Protein AF-A0A7W8HGW0-F1 (afdb_monomer_lite)

Secondary structure (DSSP, 8-state):
----TTHHHHHHHHHHHHHHHHHHHHHHHHHHHHHS-TTT--TTSS-GGG-HHHHHHHHHHHHHHHHHHHHHHHHHHHHHT---HHHHS-HHHHHHHHHHHHT-

Sequence (104 aa):
MNKPIGDRKVGRILMQVLWPAFLMSIVAEGVFFSMIDPQELDVVGLHLADSREAAYTIGFFVFWGLFTISSGLTYLLAHGGQPPAELLQTPEDRKHQDKALIGR

Radius of gyration: 24.01 Å; chains: 1; bounding box: 54×29×71 Å

Foldseek 3Di:
DDDPPPPVVVVVLCCVQLVVLLVVLVVVLVVVCVVDPLCPCCPPVPPCVVPPVVSSVVSSVVSSVVSSVVSVVVVCVVPVPDDDVVVVPDVVNVVVVVVVVVVD

Structure (mmCIF, N/CA/C/O backbone):
data_AF-A0A7W8HGW0-F1
#
_entry.id   AF-A0A7W8HGW0-F1
#
loop_
_atom_site.group_PDB
_atom_site.id
_atom_site.type_symbol
_atom_site.label_atom_id
_atom_site.label_alt_id
_atom_site.label_comp_id
_atom_site.label_asym_id
_atom_site.label_entity_id
_atom_site.label_seq_id
_atom_site.pdbx_PDB_ins_code
_atom_site.Cartn_x
_atom_site.Cartn_y
_atom_site.Cartn_z
_atom_site.occupancy
_atom_site.B_iso_or_equiv
_atom_site.auth_seq_id
_atom_site.auth_comp_id
_atom_site.auth_asym_id
_atom_site.auth_atom_id
_atom_site.pdbx_PDB_model_num
ATOM 1 N N . MET A 1 1 ? -36.524 3.113 5.332 1.00 50.56 1 MET A N 1
ATOM 2 C CA . MET A 1 1 ? -35.551 2.003 5.424 1.00 50.56 1 MET A CA 1
ATOM 3 C C . MET A 1 1 ? -34.232 2.512 4.857 1.00 50.56 1 MET A C 1
ATOM 5 O O . MET A 1 1 ? -34.303 3.334 3.955 1.00 50.56 1 MET A O 1
ATOM 9 N N . ASN A 1 2 ? -33.086 2.070 5.390 1.00 52.66 2 ASN A N 1
ATOM 10 C CA . ASN A 1 2 ? -31.702 2.354 4.951 1.00 52.66 2 ASN A CA 1
ATOM 11 C C . ASN A 1 2 ? -30.976 3.424 5.782 1.00 52.66 2 ASN A C 1
ATOM 13 O O . ASN A 1 2 ? -31.038 4.620 5.513 1.00 52.66 2 ASN A O 1
ATOM 17 N N . LYS A 1 3 ? -30.193 2.963 6.756 1.00 56.75 3 LYS A N 1
ATOM 18 C CA . LYS A 1 3 ? -29.050 3.719 7.264 1.00 56.75 3 LYS A CA 1
ATOM 19 C C . LYS A 1 3 ? -27.857 2.764 7.306 1.00 56.75 3 LYS A C 1
ATOM 21 O O . LYS A 1 3 ? -27.798 1.954 8.229 1.00 56.75 3 LYS A O 1
ATOM 26 N N . PRO A 1 4 ? -26.914 2.812 6.347 1.00 55.38 4 PRO A N 1
ATOM 27 C CA . PRO A 1 4 ? -25.659 2.098 6.511 1.00 55.38 4 PRO A CA 1
ATOM 28 C C . PRO A 1 4 ? -24.825 2.875 7.537 1.00 55.38 4 PRO A C 1
ATOM 30 O O . PRO A 1 4 ? -24.048 3.768 7.215 1.00 55.38 4 PRO A O 1
ATOM 33 N N . ILE A 1 5 ? -25.026 2.568 8.821 1.00 57.62 5 ILE A N 1
ATOM 34 C CA . ILE A 1 5 ? -24.178 3.082 9.912 1.00 57.62 5 ILE A CA 1
ATOM 35 C C . ILE A 1 5 ? -22.751 2.484 9.810 1.00 57.62 5 ILE A C 1
ATOM 37 O O . ILE A 1 5 ? -21.816 3.020 10.403 1.00 57.62 5 ILE A O 1
ATOM 41 N N . GLY A 1 6 ? -22.557 1.436 8.996 1.00 58.62 6 GLY A N 1
ATOM 42 C CA . GLY A 1 6 ? -21.274 0.756 8.777 1.00 58.62 6 GLY A CA 1
ATOM 43 C C . GLY A 1 6 ? -20.227 1.527 7.957 1.00 58.62 6 GLY A C 1
ATOM 44 O O . GLY A 1 6 ? -19.043 1.439 8.276 1.00 58.62 6 GLY A O 1
ATOM 45 N N . ASP A 1 7 ? -20.623 2.351 6.980 1.00 62.09 7 ASP A N 1
ATOM 46 C CA . ASP A 1 7 ? -19.671 2.938 6.012 1.00 62.09 7 ASP A CA 1
ATOM 47 C C . ASP A 1 7 ? -18.715 3.970 6.616 1.00 62.09 7 ASP A C 1
ATOM 49 O O . ASP A 1 7 ? -17.552 4.070 6.235 1.00 62.09 7 ASP A O 1
ATOM 53 N N . ARG A 1 8 ? -19.165 4.741 7.610 1.00 67.50 8 ARG A N 1
ATOM 54 C CA . ARG A 1 8 ? -18.369 5.854 8.161 1.00 67.50 8 ARG A CA 1
ATOM 55 C C . ARG A 1 8 ? -17.183 5.394 9.009 1.00 67.50 8 ARG A C 1
ATOM 57 O O . ARG A 1 8 ? -16.241 6.160 9.218 1.00 67.50 8 ARG A O 1
ATOM 64 N N . LYS A 1 9 ? -17.258 4.182 9.569 1.00 71.06 9 LYS A N 1
ATOM 65 C CA . LYS A 1 9 ? -16.141 3.576 10.306 1.00 71.06 9 LYS A CA 1
ATOM 66 C C . LYS A 1 9 ? -15.159 2.959 9.319 1.00 71.06 9 LYS A C 1
ATOM 68 O O . LYS A 1 9 ? -13.988 3.311 9.371 1.00 71.06 9 LYS A O 1
ATOM 73 N N . VAL A 1 10 ? -15.649 2.154 8.375 1.00 75.31 10 VAL A N 1
ATOM 74 C CA . VAL A 1 10 ? -14.816 1.518 7.345 1.00 75.31 10 VAL A CA 1
ATOM 75 C C . VAL A 1 10 ? -14.087 2.562 6.497 1.00 75.31 10 VAL A C 1
ATOM 77 O O . VAL A 1 10 ? -12.873 2.486 6.373 1.00 75.31 10 VAL A O 1
ATOM 80 N N . GLY A 1 11 ? -14.7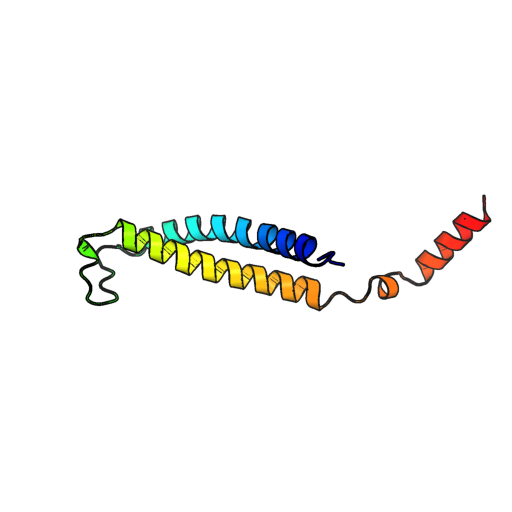69 3.610 6.026 1.00 78.38 11 GLY A N 1
ATOM 81 C CA . GLY A 1 11 ? -14.144 4.677 5.235 1.00 78.38 11 GLY A CA 1
ATOM 82 C C . GLY A 1 11 ? -13.013 5.415 5.963 1.00 78.38 11 GLY A C 1
ATOM 83 O O . GLY A 1 11 ? -12.017 5.784 5.350 1.00 78.38 11 GLY A O 1
ATOM 84 N N . ARG A 1 12 ? -13.111 5.579 7.288 1.00 78.50 12 ARG A N 1
ATOM 85 C CA . ARG A 1 12 ? -12.051 6.206 8.096 1.00 78.50 12 ARG A CA 1
ATOM 86 C C . ARG A 1 12 ? -10.836 5.301 8.257 1.00 78.50 12 ARG A C 1
ATOM 88 O O . ARG A 1 12 ? -9.715 5.787 8.197 1.00 78.50 12 ARG A O 1
ATOM 95 N N . ILE A 1 13 ? -11.075 4.007 8.453 1.00 77.38 13 ILE A N 1
ATOM 96 C CA . ILE A 1 13 ? -10.026 2.989 8.569 1.00 77.38 13 ILE A CA 1
ATOM 97 C C . ILE A 1 13 ? -9.282 2.878 7.246 1.00 77.38 13 ILE A C 1
ATOM 99 O O . ILE A 1 13 ? -8.059 2.935 7.219 1.00 77.38 13 ILE A O 1
ATOM 103 N N . LEU A 1 14 ? -10.033 2.808 6.146 1.00 80.56 14 LEU A N 1
ATOM 104 C CA . LEU A 1 14 ? -9.488 2.842 4.799 1.00 80.56 14 LEU A CA 1
ATOM 105 C C . LEU A 1 14 ? -8.605 4.081 4.620 1.00 80.56 14 LEU A C 1
ATOM 107 O O . LEU A 1 14 ? -7.442 3.928 4.275 1.00 80.56 14 LEU A O 1
ATOM 111 N N . MET A 1 15 ? -9.080 5.281 4.965 1.00 83.88 15 MET A N 1
ATOM 112 C CA . MET A 1 15 ? -8.269 6.503 4.873 1.00 83.88 15 MET A CA 1
ATOM 113 C C . MET A 1 15 ? -6.993 6.446 5.736 1.00 83.88 15 MET A C 1
ATOM 115 O O . MET A 1 15 ? -5.934 6.883 5.296 1.00 83.88 15 MET A O 1
ATOM 119 N N . GLN A 1 16 ? -7.073 5.888 6.949 1.00 78.88 16 GLN A N 1
ATOM 120 C CA . GLN A 1 16 ? -5.932 5.750 7.863 1.00 78.88 16 GLN A CA 1
ATOM 121 C C . GLN A 1 16 ? -4.887 4.733 7.395 1.00 78.88 16 GLN A C 1
ATOM 123 O O . GLN A 1 16 ? -3.724 4.874 7.750 1.00 78.88 16 GLN A O 1
ATOM 128 N N . VAL A 1 17 ? -5.289 3.720 6.628 1.00 81.56 17 VAL A N 1
ATOM 129 C CA . VAL A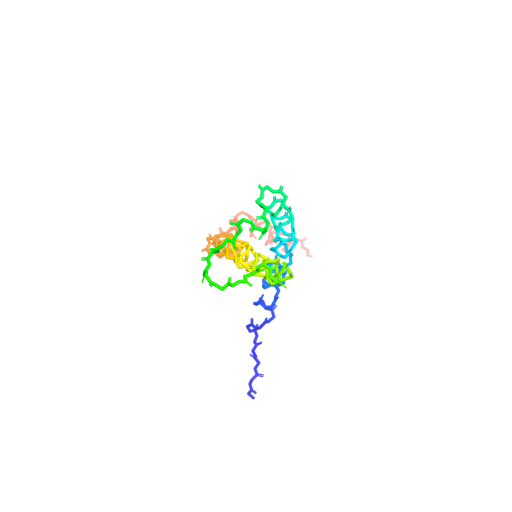 1 17 ? -4.412 2.655 6.119 1.00 81.56 17 VAL A CA 1
ATOM 130 C C . VAL A 1 17 ? -3.851 3.024 4.745 1.00 81.56 17 VAL A C 1
ATOM 132 O O . VAL A 1 17 ? -2.643 2.953 4.533 1.00 81.56 17 VAL A O 1
ATOM 135 N N . LEU A 1 18 ? -4.712 3.473 3.827 1.00 82.81 18 LEU A N 1
ATOM 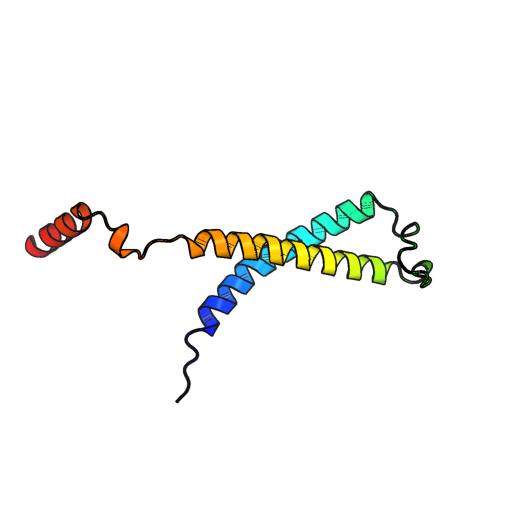136 C CA . LEU A 1 18 ? -4.351 3.813 2.447 1.00 82.81 18 LEU A CA 1
ATOM 137 C C . LEU A 1 18 ? -3.392 5.004 2.377 1.00 82.81 18 LEU A C 1
ATOM 139 O O . LEU A 1 18 ? -2.493 4.997 1.541 1.00 82.81 18 LEU A O 1
ATOM 143 N N . TRP A 1 19 ? -3.553 6.004 3.250 1.00 84.44 19 TRP A N 1
ATOM 144 C CA . TRP A 1 19 ? -2.718 7.208 3.243 1.00 84.44 19 TRP A CA 1
ATOM 145 C C . TRP A 1 19 ? -1.230 6.936 3.548 1.00 84.44 19 TRP A C 1
ATOM 147 O O . TRP A 1 19 ? -0.387 7.240 2.703 1.00 84.44 19 TRP A O 1
ATOM 157 N N . PRO A 1 20 ? -0.854 6.330 4.691 1.00 79.75 20 PRO A N 1
ATOM 158 C CA . PRO A 1 20 ? 0.542 5.984 4.954 1.00 79.75 20 PRO A CA 1
ATOM 159 C C . PRO A 1 20 ? 1.071 4.895 4.009 1.00 79.75 20 PRO A C 1
ATOM 161 O O . PRO A 1 20 ? 2.244 4.947 3.645 1.00 79.75 20 PRO A O 1
ATOM 164 N N . ALA A 1 21 ? 0.228 3.954 3.562 1.00 85.38 21 ALA A N 1
ATOM 165 C CA . ALA A 1 21 ? 0.634 2.944 2.583 1.00 85.38 21 ALA A CA 1
ATOM 166 C C . ALA A 1 21 ? 1.037 3.567 1.238 1.00 85.38 21 ALA A C 1
ATOM 168 O O . ALA A 1 21 ? 2.022 3.142 0.643 1.00 85.38 21 ALA A O 1
ATOM 169 N N . PHE A 1 22 ? 0.310 4.594 0.791 1.00 81.88 22 PHE A N 1
ATOM 170 C CA . PHE A 1 22 ? 0.618 5.356 -0.421 1.00 81.88 22 PHE A CA 1
ATOM 171 C C . PHE A 1 22 ? 1.949 6.115 -0.313 1.00 81.88 22 PHE A C 1
ATOM 173 O O . PHE A 1 22 ? 2.747 6.119 -1.244 1.00 81.88 22 PHE A O 1
ATOM 180 N N . LEU A 1 23 ? 2.232 6.739 0.836 1.00 85.94 23 LEU A N 1
ATOM 181 C CA . LEU A 1 23 ? 3.509 7.433 1.040 1.00 85.94 23 LEU A CA 1
ATOM 182 C C . LEU A 1 23 ? 4.691 6.454 1.070 1.00 85.94 23 LEU A C 1
ATOM 184 O O . LEU A 1 23 ? 5.718 6.708 0.442 1.00 85.94 23 LEU A O 1
ATOM 188 N N . MET A 1 24 ? 4.541 5.323 1.766 1.00 86.81 24 MET A N 1
ATOM 189 C CA . MET A 1 24 ? 5.594 4.308 1.842 1.00 86.81 24 MET A CA 1
ATOM 190 C C . MET A 1 24 ? 5.812 3.589 0.511 1.00 86.81 24 MET A C 1
ATOM 192 O O . MET A 1 24 ? 6.950 3.224 0.222 1.00 86.81 24 MET A O 1
ATOM 196 N N . SER A 1 25 ? 4.776 3.426 -0.321 1.00 86.12 25 SER A N 1
ATOM 197 C CA . SER A 1 25 ? 4.941 2.845 -1.655 1.00 86.12 25 SER A CA 1
ATOM 198 C C . SER A 1 25 ? 5.778 3.729 -2.568 1.00 86.12 25 SER A C 1
ATOM 200 O O . SER A 1 25 ? 6.668 3.196 -3.213 1.00 86.12 25 SER A O 1
ATOM 202 N N . ILE A 1 26 ? 5.591 5.055 -2.550 1.00 85.06 26 ILE A N 1
ATOM 203 C CA . ILE A 1 26 ? 6.425 5.996 -3.325 1.00 85.06 26 ILE A CA 1
ATOM 204 C C . ILE A 1 26 ? 7.897 5.901 -2.904 1.00 85.06 26 ILE A C 1
ATOM 206 O O . ILE A 1 26 ? 8.792 5.836 -3.745 1.00 85.06 26 ILE A O 1
ATOM 210 N N . VAL A 1 27 ? 8.164 5.883 -1.594 1.00 88.75 27 VAL A N 1
ATOM 211 C CA . VAL A 1 27 ? 9.539 5.783 -1.080 1.00 88.75 27 VAL A CA 1
ATOM 212 C C . VAL A 1 27 ? 10.159 4.436 -1.454 1.00 88.75 27 VAL A C 1
ATOM 214 O O . VAL A 1 27 ? 11.289 4.397 -1.935 1.00 88.75 27 VAL A O 1
ATOM 217 N N . ALA A 1 28 ? 9.427 3.336 -1.261 1.00 86.25 28 ALA A N 1
ATOM 218 C CA . ALA A 1 28 ? 9.909 1.997 -1.582 1.00 86.25 28 ALA A CA 1
ATOM 219 C C . ALA A 1 28 ? 10.145 1.813 -3.083 1.00 86.25 28 ALA A C 1
ATOM 221 O O . ALA A 1 28 ? 11.164 1.250 -3.458 1.00 86.25 28 ALA A O 1
ATOM 222 N N . GLU A 1 29 ? 9.248 2.320 -3.927 1.00 85.06 29 GLU A N 1
ATOM 223 C CA . GLU A 1 29 ? 9.397 2.339 -5.380 1.00 85.06 29 GLU A CA 1
ATOM 224 C C . GLU A 1 29 ? 10.673 3.088 -5.789 1.00 85.06 29 GLU A C 1
ATOM 226 O O . GLU A 1 29 ? 11.497 2.543 -6.524 1.00 85.06 29 GLU A O 1
ATOM 231 N N . GLY A 1 30 ? 10.886 4.297 -5.256 1.00 83.88 30 GLY A N 1
ATOM 232 C CA . GLY A 1 30 ? 12.087 5.088 -5.528 1.00 83.88 30 GLY A CA 1
ATOM 233 C C . GLY A 1 30 ? 13.378 4.389 -5.092 1.00 83.88 30 GLY A C 1
ATOM 234 O O . GLY A 1 30 ? 14.364 4.404 -5.825 1.00 83.88 30 GLY A O 1
ATOM 235 N N . VAL A 1 31 ? 13.373 3.723 -3.932 1.00 85.69 31 VAL A N 1
ATOM 236 C CA . VAL A 1 31 ? 14.524 2.936 -3.455 1.00 85.69 31 VAL A CA 1
ATOM 237 C C . VAL A 1 31 ? 14.736 1.688 -4.313 1.00 85.69 31 VAL A C 1
ATOM 239 O O . VAL A 1 31 ? 15.863 1.406 -4.711 1.00 85.69 31 VAL A O 1
ATOM 242 N N . PHE A 1 32 ? 13.668 0.957 -4.634 1.00 82.88 32 PHE A N 1
ATOM 243 C CA . PHE A 1 32 ? 13.724 -0.277 -5.414 1.00 82.88 32 PHE A CA 1
ATOM 244 C C . PHE A 1 32 ? 14.276 -0.017 -6.813 1.00 82.88 32 PHE A C 1
ATOM 246 O O . PHE A 1 32 ? 15.233 -0.672 -7.206 1.00 82.88 32 PHE A O 1
ATOM 253 N N . PHE A 1 33 ? 13.757 0.987 -7.524 1.00 76.44 33 PHE A N 1
ATOM 254 C CA . PHE A 1 33 ? 14.262 1.352 -8.851 1.00 76.44 33 PHE A CA 1
ATOM 255 C C . PHE A 1 33 ? 15.595 2.102 -8.831 1.00 76.44 33 PHE A C 1
ATOM 257 O O . PHE A 1 33 ? 16.263 2.183 -9.856 1.00 76.44 33 PHE A O 1
ATOM 264 N N . SER A 1 34 ? 16.015 2.639 -7.683 1.00 82.31 34 SER A N 1
ATOM 265 C CA . SER A 1 34 ? 17.391 3.114 -7.517 1.00 82.31 34 SER A CA 1
ATOM 266 C C . SER A 1 34 ? 18.382 1.962 -7.334 1.00 82.31 34 SER A C 1
ATOM 268 O O . SER A 1 34 ? 19.559 2.139 -7.641 1.00 82.31 34 SER A O 1
ATOM 270 N N . MET A 1 35 ? 17.946 0.823 -6.788 1.00 76.19 35 MET A N 1
ATOM 271 C CA . MET A 1 35 ? 18.787 -0.364 -6.597 1.00 76.19 35 MET A CA 1
ATOM 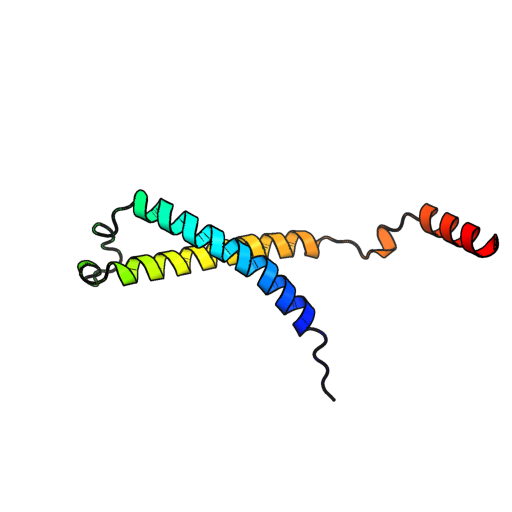272 C C . MET A 1 35 ? 18.732 -1.329 -7.783 1.00 76.19 35 MET A C 1
ATOM 274 O O . MET A 1 35 ? 19.694 -2.053 -8.021 1.00 76.19 35 MET A O 1
ATOM 278 N N . ILE A 1 36 ? 17.608 -1.367 -8.493 1.00 68.88 36 ILE A N 1
ATOM 279 C CA . ILE A 1 36 ? 17.330 -2.307 -9.572 1.00 68.88 36 ILE A CA 1
ATOM 280 C C . ILE A 1 36 ? 17.068 -1.506 -10.839 1.00 68.88 36 ILE A C 1
ATOM 282 O O . ILE A 1 36 ? 16.101 -0.747 -10.913 1.00 68.88 36 ILE A O 1
ATOM 286 N N . ASP A 1 37 ? 17.934 -1.694 -11.832 1.00 67.06 37 ASP A N 1
ATOM 287 C CA . ASP A 1 37 ? 17.836 -0.985 -13.099 1.00 67.06 37 ASP A CA 1
ATOM 288 C C . ASP A 1 37 ? 16.561 -1.436 -13.840 1.00 67.06 37 ASP A C 1
ATOM 290 O O . ASP A 1 37 ? 16.414 -2.627 -14.139 1.00 67.06 37 ASP A O 1
ATOM 294 N N . PRO A 1 38 ? 15.606 -0.536 -14.146 1.00 60.38 38 PRO A N 1
ATOM 295 C CA . PRO A 1 38 ? 14.366 -0.899 -14.838 1.00 60.38 38 PRO A CA 1
ATOM 296 C C . PRO A 1 38 ? 14.613 -1.494 -16.232 1.00 60.38 38 PRO A C 1
ATOM 298 O O . PRO A 1 38 ? 13.719 -2.128 -16.786 1.00 60.38 38 PRO A O 1
ATOM 301 N N . GLN A 1 39 ? 15.809 -1.295 -16.796 1.00 58.50 39 GLN A N 1
ATOM 302 C CA . GLN A 1 39 ? 16.235 -1.863 -18.077 1.00 58.50 39 GLN A CA 1
ATOM 303 C C . GLN A 1 39 ? 16.614 -3.350 -17.988 1.00 58.50 39 GLN A C 1
ATOM 305 O O . GLN A 1 39 ? 16.511 -4.049 -18.989 1.00 58.50 39 GLN A O 1
ATOM 310 N N . GLU A 1 40 ? 16.987 -3.843 -16.803 1.00 57.62 40 GLU A N 1
ATOM 311 C CA . GLU A 1 40 ? 17.319 -5.255 -16.547 1.00 57.62 40 GLU A CA 1
ATOM 312 C C . GLU A 1 40 ? 16.079 -6.068 -16.109 1.00 57.62 40 GLU A C 1
ATOM 314 O O . GLU A 1 40 ? 16.140 -7.290 -15.960 1.00 57.62 40 GLU A O 1
ATOM 319 N N . LEU A 1 41 ? 14.928 -5.408 -15.901 1.00 57.16 41 LEU A N 1
ATOM 320 C CA . LEU A 1 41 ? 13.661 -6.039 -15.519 1.00 57.16 41 LEU A CA 1
ATOM 321 C C . LEU A 1 41 ? 12.975 -6.703 -16.732 1.00 57.16 41 LEU A C 1
ATOM 323 O O . LEU A 1 41 ? 11.888 -6.321 -17.160 1.00 57.16 41 LEU A O 1
ATOM 327 N N . ASP A 1 42 ? 13.590 -7.755 -17.266 1.00 55.88 42 ASP A N 1
ATOM 328 C CA . ASP A 1 42 ? 13.068 -8.574 -18.372 1.00 55.88 42 ASP A CA 1
ATOM 329 C C . ASP A 1 42 ? 12.008 -9.593 -17.879 1.00 55.88 42 ASP A C 1
ATOM 331 O O . ASP A 1 42 ? 12.033 -10.787 -18.169 1.00 55.88 42 ASP A O 1
ATOM 335 N N . VAL A 1 43 ? 11.098 -9.145 -17.004 1.00 58.00 43 VAL A N 1
ATOM 336 C CA . VAL A 1 43 ? 10.365 -10.028 -16.072 1.00 58.00 43 VAL A CA 1
ATOM 337 C C . VAL A 1 43 ? 9.277 -10.880 -16.738 1.00 58.00 43 VAL A C 1
ATOM 339 O O . VAL A 1 43 ? 8.832 -11.854 -16.135 1.00 58.00 43 VAL A O 1
ATOM 342 N N . VAL A 1 44 ? 8.839 -10.587 -17.971 1.00 55.47 44 VAL A N 1
ATOM 343 C CA . VAL A 1 44 ? 7.727 -11.345 -18.597 1.00 55.47 44 VAL A CA 1
ATOM 344 C C . VAL A 1 44 ? 7.852 -11.530 -20.120 1.00 55.47 44 VAL A C 1
ATOM 346 O O . VAL A 1 44 ? 6.867 -11.857 -20.773 1.00 55.47 44 VAL A O 1
ATOM 349 N N . GLY A 1 45 ? 9.011 -11.311 -20.751 1.00 53.84 45 GLY A N 1
ATOM 350 C CA . GLY A 1 45 ? 9.153 -11.499 -22.211 1.00 53.84 45 GLY A CA 1
ATOM 351 C C . GLY A 1 45 ? 8.265 -10.593 -23.090 1.00 53.84 45 GLY A C 1
ATOM 352 O O . GLY A 1 45 ? 8.304 -10.685 -24.317 1.00 53.84 45 GLY A O 1
ATOM 353 N N . LEU A 1 46 ? 7.483 -9.691 -22.488 1.00 55.19 46 LEU A N 1
ATOM 354 C CA . LEU A 1 46 ? 7.014 -8.475 -23.132 1.00 55.19 46 LEU A CA 1
ATOM 355 C C . LEU A 1 46 ? 8.168 -7.484 -23.079 1.00 55.19 46 LEU A C 1
ATOM 357 O O . LEU A 1 46 ? 8.720 -7.257 -22.007 1.00 55.19 46 LEU A O 1
ATOM 361 N N . HIS A 1 47 ? 8.499 -6.897 -24.227 1.00 54.50 47 HIS A N 1
ATOM 362 C CA . HIS A 1 47 ? 9.463 -5.810 -24.387 1.00 54.50 47 HIS A CA 1
ATOM 363 C C . HIS A 1 47 ? 9.040 -4.597 -23.525 1.00 54.50 47 HIS A C 1
ATOM 365 O O . HIS A 1 47 ? 8.501 -3.612 -24.017 1.00 54.50 47 HIS A O 1
ATOM 371 N N . LEU A 1 48 ? 9.265 -4.661 -22.211 1.00 56.06 48 LEU A N 1
ATOM 372 C CA . LEU A 1 48 ? 9.076 -3.538 -21.289 1.00 56.06 48 LEU A CA 1
ATOM 373 C C . LEU A 1 48 ? 10.131 -2.445 -21.523 1.00 56.06 48 LEU A C 1
ATOM 375 O O . LEU A 1 48 ? 9.982 -1.336 -21.013 1.00 56.06 48 LEU A O 1
ATOM 379 N N . ALA A 1 49 ? 11.146 -2.734 -22.346 1.00 51.72 49 ALA A N 1
ATOM 380 C CA . ALA A 1 49 ? 12.170 -1.799 -22.799 1.00 51.72 49 ALA A CA 1
ATOM 381 C C . ALA A 1 49 ? 11.596 -0.496 -23.392 1.00 51.72 49 ALA A C 1
ATOM 383 O O . ALA A 1 49 ? 12.244 0.542 -23.282 1.00 51.72 49 ALA A O 1
ATOM 384 N N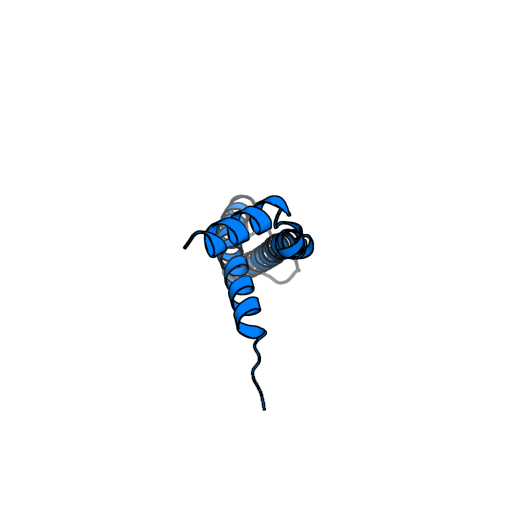 . ASP A 1 50 ? 10.379 -0.523 -23.952 1.00 55.25 50 ASP A N 1
ATOM 385 C CA . ASP A 1 50 ? 9.743 0.661 -24.549 1.00 55.25 50 ASP A CA 1
ATOM 386 C C . ASP A 1 50 ? 8.859 1.449 -23.562 1.00 55.25 50 ASP A C 1
ATOM 388 O O . ASP A 1 50 ? 8.288 2.484 -23.894 1.00 55.25 50 ASP A O 1
ATOM 392 N N . SER A 1 51 ? 8.694 0.978 -22.321 1.00 66.19 51 SER A N 1
ATOM 393 C CA . SER A 1 51 ? 7.744 1.569 -21.369 1.00 66.19 51 SER A CA 1
ATOM 394 C C . SER A 1 51 ? 8.279 1.546 -19.942 1.00 66.19 51 SER A C 1
ATOM 396 O O . SER A 1 51 ? 7.713 0.917 -19.049 1.00 66.19 51 SER A O 1
ATOM 398 N N . ARG A 1 52 ? 9.348 2.315 -19.704 1.00 70.56 52 ARG A N 1
ATOM 399 C CA . ARG A 1 52 ? 9.857 2.640 -18.354 1.00 70.56 52 ARG A CA 1
ATOM 400 C C . ARG A 1 52 ? 8.723 3.078 -17.417 1.00 70.56 52 ARG A C 1
ATOM 402 O O . ARG A 1 52 ? 8.675 2.673 -16.263 1.00 70.56 52 ARG A O 1
ATOM 409 N N . GLU A 1 53 ? 7.770 3.841 -17.949 1.00 74.25 53 GLU A N 1
ATOM 410 C CA . GLU A 1 53 ? 6.569 4.298 -17.240 1.00 74.25 53 GLU A CA 1
ATOM 411 C C . GLU A 1 53 ? 5.675 3.151 -16.737 1.00 74.25 53 GLU A C 1
ATOM 413 O O . GLU A 1 53 ? 5.123 3.227 -15.636 1.00 74.25 53 GLU A O 1
ATOM 418 N N . ALA A 1 54 ? 5.559 2.062 -17.504 1.00 75.50 54 ALA A N 1
ATOM 419 C CA . ALA A 1 54 ? 4.769 0.899 -17.111 1.00 75.50 54 ALA A CA 1
ATOM 420 C C . ALA A 1 54 ? 5.425 0.149 -15.944 1.00 75.50 54 ALA A C 1
ATOM 422 O O . ALA A 1 54 ? 4.730 -0.258 -15.015 1.00 75.50 54 ALA A O 1
ATOM 423 N N . ALA A 1 55 ? 6.757 0.022 -15.954 1.00 75.19 55 ALA A N 1
ATOM 424 C CA . ALA A 1 55 ? 7.500 -0.602 -14.862 1.00 75.19 55 ALA A CA 1
ATOM 425 C C . ALA A 1 55 ? 7.309 0.162 -13.542 1.00 75.19 55 ALA A C 1
ATOM 427 O O . ALA A 1 55 ? 6.952 -0.457 -12.539 1.00 75.19 55 ALA A O 1
ATOM 428 N N . TYR A 1 56 ? 7.450 1.495 -13.562 1.00 76.62 56 TYR A N 1
ATOM 429 C CA . TYR A 1 56 ? 7.204 2.352 -12.394 1.00 76.62 56 TYR A CA 1
ATOM 430 C C . TYR A 1 56 ? 5.787 2.158 -11.844 1.00 76.62 56 TYR A C 1
ATOM 432 O O . TYR A 1 56 ? 5.592 1.774 -10.693 1.00 76.62 56 TYR A O 1
ATOM 440 N N . THR A 1 57 ? 4.785 2.261 -12.717 1.00 81.69 57 THR A N 1
ATOM 441 C CA . THR A 1 57 ? 3.377 2.114 -12.328 1.00 81.69 57 THR A CA 1
ATOM 442 C C . THR A 1 57 ? 3.084 0.745 -11.702 1.00 81.69 57 THR A C 1
ATOM 444 O O . THR A 1 57 ? 2.416 0.662 -10.672 1.00 81.69 57 THR A O 1
ATOM 447 N N . ILE A 1 58 ? 3.597 -0.346 -12.282 1.00 82.31 58 ILE A N 1
ATOM 448 C CA . ILE A 1 58 ? 3.413 -1.696 -11.730 1.00 82.31 58 ILE A CA 1
ATOM 449 C C . ILE A 1 58 ? 4.105 -1.819 -10.368 1.00 82.31 58 ILE A C 1
ATOM 451 O O . ILE A 1 58 ? 3.494 -2.321 -9.423 1.00 82.31 58 ILE A O 1
ATOM 455 N N . GLY A 1 59 ? 5.345 -1.331 -10.249 1.00 80.88 59 GLY A N 1
ATOM 456 C CA . GLY A 1 59 ? 6.087 -1.311 -8.988 1.00 80.88 59 GLY A CA 1
ATOM 457 C C . GLY A 1 59 ? 5.315 -0.575 -7.896 1.00 80.88 59 GLY A C 1
ATOM 458 O O . GLY A 1 59 ? 5.084 -1.133 -6.820 1.00 80.88 59 GLY A O 1
ATOM 459 N N . PHE A 1 60 ? 4.818 0.621 -8.207 1.00 83.12 60 PHE A N 1
ATOM 460 C CA . PHE A 1 60 ? 3.959 1.402 -7.327 1.00 83.12 60 PHE A CA 1
ATOM 461 C C . PHE A 1 60 ? 2.759 0.588 -6.821 1.00 83.12 60 PHE A C 1
ATOM 463 O O . PHE A 1 60 ? 2.548 0.497 -5.611 1.00 83.12 60 PHE A O 1
ATOM 470 N N . PHE A 1 61 ? 1.986 -0.042 -7.716 1.00 85.06 61 PHE A N 1
ATOM 471 C CA . PHE A 1 61 ? 0.792 -0.805 -7.331 1.00 85.06 61 PHE A CA 1
ATOM 472 C C . PHE A 1 61 ? 1.120 -2.041 -6.484 1.00 85.06 61 PHE A C 1
ATOM 474 O O . PHE A 1 61 ? 0.391 -2.335 -5.533 1.00 85.06 61 PHE A O 1
ATOM 481 N N . VAL A 1 62 ? 2.214 -2.746 -6.787 1.00 85.69 62 VAL A N 1
ATOM 482 C CA . VAL A 1 62 ? 2.671 -3.901 -5.999 1.00 85.69 62 VAL A CA 1
ATOM 483 C C . VAL A 1 62 ? 3.046 -3.464 -4.583 1.00 85.69 62 VAL A C 1
ATOM 485 O O . VAL A 1 62 ? 2.537 -4.028 -3.610 1.00 85.69 62 VAL A O 1
ATOM 488 N N . PHE A 1 63 ? 3.880 -2.429 -4.446 1.00 87.06 63 PHE A N 1
ATOM 489 C CA . PHE A 1 63 ? 4.273 -1.911 -3.135 1.00 87.06 63 PHE A CA 1
ATOM 490 C C . PHE A 1 63 ? 3.088 -1.323 -2.371 1.00 87.06 63 PHE A C 1
ATOM 492 O O . PHE A 1 63 ? 2.936 -1.576 -1.177 1.00 87.06 63 PHE A O 1
ATOM 499 N N . TRP A 1 64 ? 2.206 -0.593 -3.048 1.00 88.25 64 TRP A N 1
ATOM 500 C CA . TRP A 1 64 ? 1.010 -0.022 -2.439 1.00 88.25 64 TRP A CA 1
ATOM 501 C C . TRP A 1 64 ? 0.063 -1.098 -1.904 1.00 88.25 64 TRP A C 1
ATOM 503 O O . TRP A 1 64 ? -0.426 -0.982 -0.777 1.00 88.25 64 TRP A O 1
ATOM 513 N N . GLY A 1 65 ? -0.140 -2.185 -2.654 1.00 87.12 65 GLY A N 1
ATOM 514 C CA . GLY A 1 65 ? -0.887 -3.356 -2.195 1.00 87.12 65 GLY A CA 1
ATOM 515 C C . GLY A 1 65 ? -0.251 -4.008 -0.964 1.00 87.12 65 GLY A C 1
ATOM 516 O O . GLY A 1 65 ? -0.935 -4.226 0.037 1.00 87.12 65 GLY A O 1
ATOM 517 N N . LEU A 1 66 ? 1.065 -4.250 -0.993 1.00 85.88 66 LEU A N 1
ATOM 518 C CA . LEU A 1 66 ? 1.806 -4.833 0.133 1.00 85.88 66 LEU A CA 1
ATOM 519 C C . LEU A 1 66 ? 1.703 -3.979 1.405 1.00 85.88 66 LEU A C 1
ATOM 521 O O . LEU A 1 66 ? 1.412 -4.507 2.482 1.00 85.88 66 LEU A O 1
ATOM 525 N N . PHE A 1 67 ? 1.886 -2.661 1.298 1.00 87.44 67 PHE A N 1
ATOM 526 C CA . PHE A 1 67 ? 1.775 -1.765 2.450 1.00 87.44 67 PHE A CA 1
ATOM 527 C C . PHE A 1 67 ? 0.337 -1.624 2.946 1.00 87.44 67 PHE A C 1
ATOM 529 O O . PHE A 1 67 ? 0.116 -1.594 4.155 1.00 87.44 67 PHE A O 1
ATOM 536 N N . THR A 1 68 ? -0.650 -1.629 2.046 1.00 87.06 68 THR A N 1
ATOM 537 C CA . THR A 1 68 ? -2.071 -1.637 2.421 1.00 87.06 68 THR A CA 1
ATOM 538 C C . THR A 1 68 ? -2.414 -2.894 3.218 1.00 87.06 68 THR A C 1
ATOM 540 O O . THR A 1 68 ? -3.074 -2.797 4.251 1.00 87.06 68 THR A O 1
ATOM 543 N N . ILE A 1 69 ? -1.920 -4.065 2.796 1.00 85.75 69 ILE A N 1
ATOM 544 C CA . ILE A 1 69 ? -2.094 -5.323 3.534 1.00 85.75 69 ILE A CA 1
ATOM 545 C C . ILE A 1 69 ? -1.396 -5.238 4.892 1.00 85.75 69 ILE A C 1
ATOM 547 O O . ILE A 1 69 ? -2.025 -5.540 5.898 1.00 85.75 69 ILE A O 1
ATOM 551 N N . SER A 1 70 ? -0.140 -4.787 4.950 1.00 86.00 70 SER A N 1
ATOM 552 C CA . SER A 1 70 ? 0.630 -4.664 6.200 1.00 86.00 70 SER A CA 1
ATOM 553 C C . SER A 1 70 ? -0.051 -3.749 7.230 1.00 86.00 70 SER A C 1
ATOM 555 O O . SER A 1 70 ? -0.279 -4.131 8.385 1.00 86.00 70 SER A O 1
ATOM 557 N N . SER A 1 71 ? -0.457 -2.551 6.808 1.00 80.50 71 SER A N 1
ATOM 558 C CA . SER A 1 71 ? -1.173 -1.597 7.656 1.00 80.50 71 SER A CA 1
ATOM 559 C C . SER A 1 71 ? -2.590 -2.076 7.995 1.00 80.50 71 SER A C 1
ATOM 561 O O . SER A 1 71 ? -3.038 -1.896 9.127 1.00 80.50 71 SER A O 1
ATOM 563 N N . GLY A 1 72 ? -3.279 -2.749 7.069 1.00 81.62 72 GLY A N 1
ATOM 564 C CA . GLY A 1 72 ? -4.572 -3.386 7.319 1.00 81.62 72 GLY A CA 1
ATOM 565 C C . GLY A 1 72 ? -4.479 -4.506 8.357 1.00 81.62 72 GLY A C 1
ATOM 566 O O . GLY A 1 72 ? -5.299 -4.568 9.271 1.00 81.62 72 GLY A O 1
ATOM 567 N N . LEU A 1 73 ? -3.436 -5.336 8.285 1.00 80.50 73 LEU A N 1
ATOM 568 C CA . LEU A 1 73 ? -3.143 -6.369 9.277 1.00 80.50 73 LEU A CA 1
ATOM 569 C C . LEU A 1 73 ? -2.868 -5.740 10.644 1.00 80.50 73 LEU A C 1
ATOM 571 O O . LEU A 1 73 ? -3.454 -6.151 11.639 1.00 80.50 73 LEU A O 1
ATOM 575 N N . THR A 1 74 ? -2.046 -4.690 10.688 1.00 80.38 74 THR A N 1
ATOM 576 C CA . THR A 1 74 ? -1.755 -3.937 11.919 1.00 80.38 74 THR A CA 1
ATOM 577 C C . THR A 1 74 ? -3.036 -3.382 12.545 1.00 80.38 74 THR A C 1
ATOM 579 O O . THR A 1 74 ? -3.237 -3.493 13.753 1.00 80.38 74 THR A O 1
ATOM 582 N N . TYR A 1 75 ? -3.943 -2.843 11.725 1.00 78.75 75 TYR A N 1
ATOM 583 C CA . TYR A 1 75 ? -5.246 -2.370 12.182 1.00 78.75 75 TYR A CA 1
ATOM 584 C C . TYR A 1 75 ? -6.107 -3.508 12.749 1.00 78.75 75 TYR A C 1
ATOM 586 O O . TYR A 1 75 ? -6.671 -3.358 13.836 1.00 78.75 75 TYR A O 1
ATOM 594 N N . LEU A 1 76 ? -6.181 -4.646 12.046 1.00 78.19 76 LEU A N 1
ATOM 595 C CA . LEU A 1 76 ? -6.915 -5.836 12.485 1.00 78.19 76 LEU A CA 1
ATOM 596 C C . LEU A 1 76 ? -6.370 -6.396 13.801 1.00 78.19 76 LEU A C 1
ATOM 598 O O . LEU A 1 76 ? -7.162 -6.743 14.671 1.00 78.19 76 LEU A O 1
ATOM 602 N N . LEU A 1 77 ? -5.049 -6.443 13.986 1.00 78.31 77 LEU A N 1
ATOM 603 C CA . LEU A 1 77 ? -4.444 -6.874 15.247 1.00 78.31 77 LEU A CA 1
ATOM 604 C C . LEU A 1 77 ? -4.732 -5.878 16.378 1.00 78.31 77 LEU A C 1
ATOM 606 O O . LEU A 1 77 ? -5.140 -6.287 17.463 1.00 78.31 77 LEU A O 1
ATOM 610 N N . ALA A 1 78 ? -4.565 -4.578 16.124 1.00 76.94 78 ALA A N 1
ATOM 611 C CA . ALA A 1 78 ? -4.780 -3.541 17.132 1.00 76.94 78 ALA A CA 1
ATOM 612 C C . ALA A 1 78 ? -6.245 -3.452 17.598 1.00 76.94 78 ALA A C 1
ATOM 614 O O . ALA A 1 78 ? -6.499 -3.176 18.766 1.00 76.94 78 ALA A O 1
ATOM 615 N N . HIS A 1 79 ? -7.211 -3.705 16.708 1.00 67.81 79 HIS A N 1
ATOM 616 C CA . HIS A 1 79 ? -8.642 -3.588 17.018 1.00 67.81 79 HIS A CA 1
ATOM 617 C C . HIS A 1 79 ? -9.331 -4.929 17.293 1.00 67.81 79 HIS A C 1
ATOM 619 O O . HIS A 1 79 ? -10.384 -4.946 17.925 1.00 67.81 79 HIS A O 1
ATOM 625 N N . GLY A 1 80 ? -8.760 -6.050 16.850 1.00 65.06 80 GLY A N 1
ATOM 626 C CA . GLY A 1 80 ? -9.304 -7.390 17.081 1.00 65.06 80 GLY A CA 1
ATOM 627 C C . GLY A 1 80 ? -9.115 -7.894 18.514 1.00 65.06 80 GLY A C 1
ATOM 628 O O . GLY A 1 80 ? -9.829 -8.798 18.934 1.00 65.06 80 GLY A O 1
ATOM 629 N N . GLY A 1 81 ? -8.183 -7.304 19.269 1.00 64.69 81 GLY A N 1
ATOM 630 C CA . GLY A 1 81 ? -7.869 -7.705 20.643 1.00 64.69 81 GLY A CA 1
ATOM 631 C C . GLY A 1 81 ? -8.461 -6.822 21.741 1.00 64.69 81 GLY A C 1
ATOM 632 O O . GLY A 1 81 ? -8.237 -7.119 22.910 1.00 64.69 81 GLY A O 1
ATOM 633 N N . GLN A 1 82 ? -9.170 -5.735 21.413 1.00 63.28 82 GLN A N 1
ATOM 634 C CA . GLN A 1 82 ? -9.604 -4.773 22.427 1.00 63.28 82 GLN A CA 1
ATOM 635 C C . GLN A 1 82 ? -10.792 -5.348 23.225 1.00 63.28 82 GLN A C 1
ATOM 637 O O . GLN A 1 82 ? -11.874 -5.516 22.652 1.00 63.28 82 GLN A O 1
ATOM 642 N N . PRO A 1 83 ? -10.633 -5.660 24.529 1.00 61.53 83 PRO A N 1
ATOM 643 C CA . PRO A 1 83 ? -11.752 -6.090 25.358 1.00 61.53 83 PRO A CA 1
ATOM 644 C C . PRO A 1 83 ? -12.809 -4.978 25.366 1.00 61.53 83 PRO A C 1
ATOM 646 O O . PRO A 1 83 ? -12.432 -3.800 25.304 1.00 61.53 83 PRO A O 1
ATOM 649 N N . PRO A 1 84 ? -14.117 -5.300 25.425 1.00 68.62 84 PRO A N 1
ATOM 650 C CA . PRO A 1 84 ? -15.158 -4.285 25.542 1.00 68.62 84 PRO A CA 1
ATOM 651 C C . PRO A 1 84 ? -1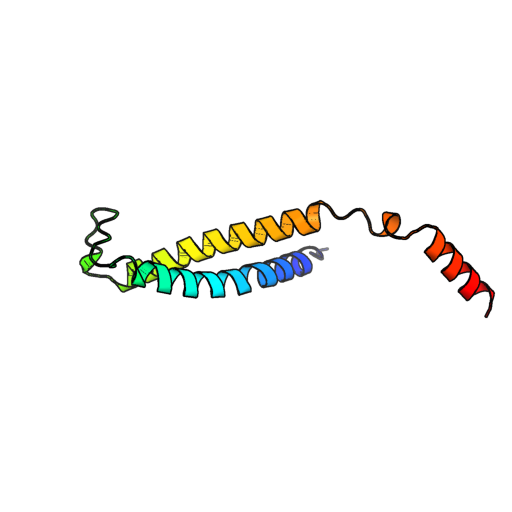4.766 -3.286 26.633 1.00 68.62 84 PRO A C 1
ATOM 653 O O . PRO A 1 84 ? -14.346 -3.697 27.712 1.00 68.62 84 PRO A O 1
ATOM 656 N N . ALA A 1 85 ? -14.859 -1.985 26.332 1.00 70.31 85 ALA A N 1
ATOM 657 C CA . ALA A 1 85 ? -14.363 -0.902 27.190 1.00 70.31 85 ALA A CA 1
ATOM 658 C C . ALA A 1 85 ? -14.878 -0.989 28.641 1.00 70.31 85 ALA A C 1
ATOM 660 O O . ALA A 1 85 ? -14.231 -0.497 29.557 1.00 70.31 85 ALA A O 1
ATOM 661 N N . GLU A 1 86 ? -15.996 -1.683 28.846 1.00 68.25 86 GLU A N 1
ATOM 662 C CA . GLU A 1 86 ? -16.583 -2.025 30.140 1.00 68.25 86 GLU A CA 1
ATOM 663 C C . GLU A 1 86 ? -15.693 -2.901 31.045 1.00 68.25 86 GLU A C 1
ATOM 665 O O . GLU A 1 86 ? -15.787 -2.801 32.261 1.00 68.25 86 GLU A O 1
ATOM 670 N N . LEU A 1 87 ? -14.816 -3.740 30.478 1.00 71.62 87 LEU A N 1
ATOM 671 C CA . LEU A 1 87 ? -13.870 -4.583 31.228 1.00 71.62 87 LEU A CA 1
ATOM 672 C C . LEU A 1 87 ? -12.586 -3.836 31.612 1.00 71.62 87 LEU A C 1
ATOM 674 O O . LEU A 1 87 ? -11.927 -4.213 32.577 1.00 71.62 87 LEU A O 1
ATOM 678 N N . LEU A 1 88 ? -12.224 -2.798 30.849 1.00 75.44 88 LEU A N 1
ATOM 679 C CA . LEU A 1 88 ? -11.080 -1.925 31.140 1.00 75.44 88 LEU A CA 1
ATOM 680 C C . LEU A 1 88 ? -11.452 -0.762 32.067 1.00 75.44 88 LEU A C 1
ATOM 682 O O . LEU A 1 88 ? -10.566 -0.099 32.601 1.00 75.44 88 LEU A O 1
ATOM 686 N N . GLN A 1 89 ? -12.748 -0.529 32.291 1.00 74.31 89 GLN A N 1
ATOM 687 C CA . GLN A 1 89 ? -13.215 0.269 33.416 1.00 74.31 89 GLN A CA 1
ATOM 688 C C . GLN A 1 89 ? -12.929 -0.513 34.696 1.00 74.31 89 GLN A C 1
ATOM 690 O O . GLN A 1 89 ? -13.691 -1.393 35.097 1.00 74.31 89 GLN A O 1
ATOM 695 N N . THR A 1 90 ? -11.801 -0.208 35.335 1.00 72.19 90 THR A N 1
ATOM 696 C CA . THR A 1 90 ? -11.470 -0.745 36.653 1.00 72.19 90 THR A CA 1
ATOM 697 C C . THR A 1 90 ? -12.665 -0.483 37.581 1.00 72.19 90 THR A C 1
ATOM 699 O O . THR A 1 90 ? -13.106 0.664 37.664 1.00 72.19 90 THR A O 1
ATOM 702 N N . PRO A 1 91 ? -13.210 -1.493 38.287 1.00 76.88 91 PRO A N 1
ATOM 703 C CA . PRO A 1 91 ? -14.378 -1.329 39.163 1.00 76.88 91 PRO A CA 1
ATOM 704 C C . PRO A 1 91 ? -14.246 -0.188 40.187 1.00 76.88 91 PRO A C 1
ATOM 706 O O . PRO A 1 91 ? -15.248 0.366 40.636 1.00 76.88 91 PRO A O 1
ATOM 709 N N . GLU A 1 92 ? -13.007 0.186 40.516 1.00 76.38 92 GLU A N 1
ATOM 710 C CA . GLU A 1 92 ? -12.660 1.346 41.337 1.00 76.38 92 GLU A CA 1
ATOM 711 C C . GLU A 1 92 ? -13.094 2.685 40.714 1.00 76.38 92 GLU A C 1
ATOM 713 O O . GLU A 1 92 ? -13.656 3.522 41.417 1.00 76.38 92 GLU A O 1
ATOM 718 N N . ASP A 1 93 ? -12.926 2.885 39.403 1.00 74.94 93 ASP A N 1
ATOM 719 C CA . ASP A 1 93 ? -13.255 4.152 38.730 1.00 74.94 93 ASP A CA 1
ATOM 720 C C . ASP A 1 93 ? -14.771 4.413 38.725 1.00 74.94 93 ASP A C 1
ATOM 722 O O . ASP A 1 93 ? -15.238 5.495 39.086 1.00 74.94 93 ASP A O 1
ATOM 726 N N . ARG A 1 94 ? -15.569 3.359 38.481 1.00 77.88 94 ARG A N 1
ATOM 727 C CA . ARG A 1 94 ? -17.040 3.410 38.591 1.00 77.88 94 ARG A CA 1
ATOM 728 C C . ARG A 1 94 ? -17.479 3.891 39.979 1.00 77.88 94 ARG A C 1
ATOM 730 O O . ARG A 1 94 ? -18.380 4.715 40.114 1.00 77.88 94 ARG A O 1
ATOM 737 N N . LYS A 1 95 ? -16.812 3.396 41.022 1.00 71.00 95 LYS A N 1
ATOM 738 C CA . LYS A 1 95 ? -17.136 3.702 42.419 1.00 71.00 95 LYS A CA 1
ATOM 739 C C . LYS A 1 95 ? -16.796 5.147 42.794 1.00 71.00 95 LYS A C 1
ATOM 741 O O . LYS A 1 95 ? -17.500 5.757 43.602 1.00 71.00 95 LYS A O 1
ATOM 746 N N . HIS A 1 96 ? -15.726 5.699 42.224 1.00 69.62 96 HIS A N 1
ATOM 747 C CA . HIS A 1 96 ? -15.354 7.103 42.399 1.00 69.62 96 HIS A CA 1
ATOM 748 C C . HIS A 1 96 ? -16.301 8.047 41.654 1.00 69.62 96 HIS A C 1
ATOM 750 O O . HIS A 1 96 ? -16.674 9.086 42.205 1.00 69.62 96 HIS A O 1
ATOM 756 N N . GLN A 1 97 ? -16.753 7.660 40.461 1.00 75.00 97 GLN A N 1
ATOM 757 C CA . GLN A 1 97 ? -17.734 8.422 39.694 1.00 75.00 97 GLN A CA 1
ATOM 758 C C . GLN A 1 97 ? -19.099 8.481 40.402 1.00 75.00 97 GLN A C 1
ATOM 760 O O . GLN A 1 97 ? -19.673 9.565 40.528 1.00 75.00 97 GLN A O 1
ATOM 765 N N . ASP A 1 98 ? -19.574 7.359 40.953 1.00 78.69 98 ASP A N 1
ATOM 766 C CA . ASP A 1 98 ? -20.817 7.314 41.739 1.00 78.69 98 ASP A CA 1
ATOM 767 C C . ASP A 1 98 ? -20.731 8.187 43.002 1.00 78.69 98 ASP A C 1
ATOM 769 O O . ASP A 1 98 ? -21.653 8.940 43.315 1.00 78.69 98 ASP A O 1
ATOM 773 N N . LYS A 1 99 ? -19.594 8.165 43.713 1.00 73.31 99 LYS A N 1
ATOM 774 C CA . LYS A 1 99 ? -19.367 9.045 44.874 1.00 73.31 99 LYS A CA 1
ATOM 775 C C . LYS A 1 99 ? -19.351 10.529 44.497 1.00 73.31 99 LYS A C 1
ATOM 777 O O . LYS A 1 99 ? -19.839 11.346 45.274 1.00 73.31 99 LYS A O 1
ATOM 782 N N . ALA A 1 100 ? -18.812 10.882 43.330 1.00 80.00 100 ALA A N 1
ATOM 783 C CA . ALA A 1 100 ? -18.783 12.260 42.841 1.00 80.00 100 ALA A CA 1
ATOM 784 C C . ALA A 1 100 ? -20.170 12.774 42.407 1.00 80.00 100 ALA A C 1
ATOM 786 O O . ALA A 1 100 ? -20.431 13.971 42.509 1.00 80.00 100 ALA A O 1
ATOM 787 N N . LEU A 1 101 ? -21.060 11.882 41.959 1.00 80.44 101 LEU A N 1
ATOM 788 C CA . LEU A 1 101 ? -22.446 12.201 41.597 1.00 80.44 101 LEU A CA 1
ATOM 789 C C . LEU A 1 101 ? -23.355 12.397 42.816 1.00 80.44 101 LEU A C 1
ATOM 791 O O . LEU A 1 101 ? -24.244 13.237 42.774 1.00 80.44 101 LEU A O 1
ATOM 795 N N . ILE A 1 102 ? -23.124 11.653 43.899 1.00 78.81 102 ILE A N 1
ATOM 796 C CA . ILE A 1 102 ? -23.926 11.737 45.135 1.00 78.81 102 ILE A CA 1
ATOM 797 C C . ILE A 1 102 ? -23.498 12.929 46.018 1.00 78.81 102 ILE A C 1
ATOM 799 O O . ILE A 1 102 ? -24.241 13.358 46.895 1.00 78.81 102 ILE A O 1
ATOM 803 N N . GLY A 1 103 ? -22.294 13.467 45.801 1.00 75.38 103 GLY A N 1
ATOM 804 C CA . GLY A 1 103 ? -21.735 14.581 46.573 1.00 75.38 103 GLY A CA 1
ATOM 805 C C . GLY A 1 103 ? -22.085 15.992 46.077 1.00 75.38 103 GLY A C 1
ATOM 806 O O . GLY A 1 103 ? -21.530 16.948 46.618 1.00 75.38 103 GLY A O 1
ATOM 807 N N . ARG A 1 104 ? -22.939 16.136 45.055 1.00 60.62 104 ARG A N 1
ATOM 808 C CA . ARG A 1 104 ? -23.481 17.420 44.567 1.00 60.62 104 ARG A CA 1
ATOM 809 C C . ARG A 1 104 ? -24.971 17.520 44.854 1.00 60.62 104 ARG A C 1
ATOM 811 O O . ARG A 1 104 ? -25.409 18.662 45.103 1.00 60.62 104 ARG A O 1
#

Organism: NCBI:txid1549638

pLDDT: mean 73.81, std 10.69, range [50.56, 88.75]